Protein AF-A0A950HJH1-F1 (afdb_monomer_lite)

Radius of gyration: 11.22 Å; chains: 1; bounding box: 28×22×28 Å

pLDDT: mean 95.57, std 3.1, range [79.56, 98.56]

Secondary structure (DSSP, 8-state):
--------HHHHHHHHHHHHHHT---HHHHHHHHHHHHTT-PEEES-HHHHHHHHHTSSS---EEE-

Structure (mmCIF, N/CA/C/O backbone):
data_AF-A0A950HJH1-F1
#
_entry.id   AF-A0A950HJH1-F1
#
loop_
_atom_site.group_PDB
_atom_site.id
_atom_site.type_symbol
_atom_site.label_atom_id
_atom_site.label_alt_id
_atom_site.label_comp_id
_atom_site.label_asym_id
_atom_site.label_entity_id
_atom_site.label_seq_id
_atom_site.pdbx_PDB_ins_code
_atom_site.Cartn_x
_atom_site.Cartn_y
_atom_site.Cartn_z
_atom_site.occupancy
_atom_site.B_iso_or_equiv
_atom_site.auth_seq_id
_atom_site.auth_comp_id
_atom_site.auth_asym_id
_atom_site.auth_atom_id
_atom_site.pdbx_PDB_model_num
ATOM 1 N N . MET A 1 1 ? 17.350 -10.569 4.229 1.00 79.56 1 MET A N 1
ATOM 2 C CA . MET A 1 1 ? 18.014 -9.649 3.277 1.00 79.56 1 MET A CA 1
ATOM 3 C C . MET A 1 1 ? 16.937 -8.833 2.583 1.00 79.56 1 MET A C 1
ATOM 5 O O . MET A 1 1 ? 15.945 -9.427 2.184 1.00 79.56 1 MET A O 1
ATOM 9 N N . CYS A 1 2 ? 17.088 -7.511 2.499 1.00 90.44 2 CYS A N 1
ATOM 10 C CA . CYS A 1 2 ? 16.128 -6.618 1.839 1.00 90.44 2 CYS A CA 1
ATOM 11 C C . CYS A 1 2 ? 16.575 -6.339 0.395 1.00 90.44 2 CYS A C 1
ATOM 13 O O . CYS A 1 2 ? 17.776 -6.300 0.124 1.00 90.44 2 CYS A O 1
ATOM 15 N N . ARG A 1 3 ? 15.621 -6.148 -0.523 1.00 92.12 3 ARG A N 1
ATOM 16 C CA . ARG A 1 3 ? 15.873 -5.760 -1.917 1.00 92.12 3 ARG A CA 1
ATOM 17 C C . ARG A 1 3 ? 15.093 -4.486 -2.221 1.00 92.12 3 ARG A C 1
ATOM 19 O O . ARG A 1 3 ? 13.874 -4.484 -2.085 1.00 92.12 3 ARG A O 1
ATOM 26 N N . ALA A 1 4 ? 15.786 -3.444 -2.671 1.00 91.50 4 ALA A N 1
ATOM 27 C CA . ALA A 1 4 ? 15.137 -2.241 -3.180 1.00 91.50 4 ALA A CA 1
ATOM 28 C C . ALA A 1 4 ? 14.423 -2.537 -4.509 1.00 91.50 4 ALA A C 1
ATOM 30 O O . ALA A 1 4 ? 14.938 -3.282 -5.347 1.00 91.50 4 ALA A O 1
ATOM 31 N N . ILE A 1 5 ? 13.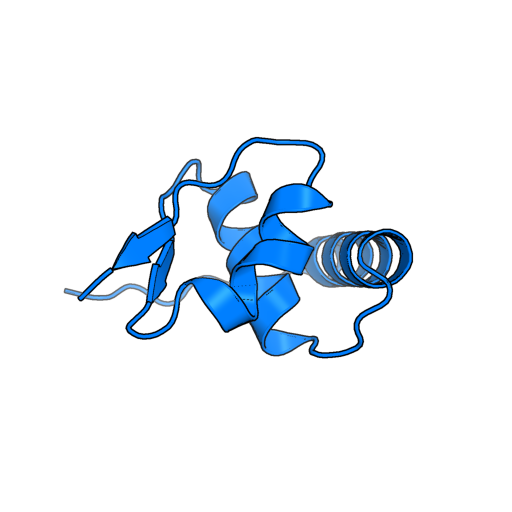243 -1.954 -4.689 1.00 89.62 5 ILE A N 1
ATOM 32 C CA . ILE A 1 5 ? 12.412 -2.103 -5.886 1.00 89.62 5 ILE A CA 1
ATOM 33 C C . ILE A 1 5 ? 12.380 -0.756 -6.616 1.00 89.62 5 ILE A C 1
ATOM 35 O O . ILE A 1 5 ? 12.388 0.297 -5.984 1.00 89.62 5 ILE A O 1
ATOM 39 N N . HIS A 1 6 ? 12.395 -0.788 -7.949 1.00 89.81 6 HIS A N 1
ATOM 40 C CA . HIS A 1 6 ? 12.308 0.407 -8.787 1.00 89.81 6 HIS A CA 1
ATOM 41 C C . HIS A 1 6 ? 10.847 0.826 -9.002 1.00 89.81 6 HIS A C 1
ATOM 43 O O . HIS A 1 6 ? 10.021 -0.024 -9.316 1.00 89.81 6 HIS A O 1
ATOM 49 N N . PHE A 1 7 ? 10.557 2.128 -8.905 1.00 90.38 7 PHE A N 1
ATOM 50 C CA . PHE A 1 7 ? 9.248 2.711 -9.223 1.00 90.38 7 PHE A CA 1
ATOM 51 C C . PHE A 1 7 ? 9.267 3.396 -10.596 1.00 90.38 7 PHE A C 1
ATOM 53 O O . PHE A 1 7 ? 9.791 4.509 -10.713 1.00 90.38 7 PHE A O 1
ATOM 60 N N . PRO A 1 8 ? 8.720 2.754 -11.645 1.00 89.62 8 PRO A N 1
ATOM 61 C CA . PRO A 1 8 ? 8.542 3.388 -12.945 1.00 89.62 8 PRO A CA 1
ATOM 62 C C . PRO A 1 8 ? 7.427 4.443 -12.911 1.00 89.62 8 PRO A C 1
ATOM 64 O O . PRO A 1 8 ? 6.596 4.480 -12.007 1.00 89.62 8 PRO A O 1
ATOM 67 N N . THR A 1 9 ? 7.342 5.270 -13.956 1.00 90.81 9 THR A N 1
ATOM 68 C CA . THR A 1 9 ? 6.310 6.318 -14.090 1.00 90.81 9 THR A CA 1
ATOM 69 C C . THR A 1 9 ? 4.883 5.783 -13.937 1.00 90.81 9 THR A C 1
ATOM 71 O O . THR A 1 9 ? 4.043 6.453 -13.349 1.00 90.81 9 THR A O 1
ATOM 74 N N . LYS A 1 10 ? 4.615 4.547 -14.385 1.00 92.62 10 LYS A N 1
ATOM 75 C CA . LYS A 1 10 ? 3.313 3.889 -14.202 1.00 92.62 10 LYS A CA 1
ATOM 76 C C . LYS A 1 10 ? 2.899 3.803 -12.725 1.00 92.62 10 LYS A C 1
ATOM 78 O O . LYS A 1 10 ? 1.735 4.044 -12.415 1.00 92.62 10 LYS A O 1
ATOM 83 N N . THR A 1 11 ? 3.843 3.523 -11.827 1.00 94.19 11 THR A N 1
ATOM 84 C CA . THR A 1 11 ? 3.591 3.459 -10.383 1.00 94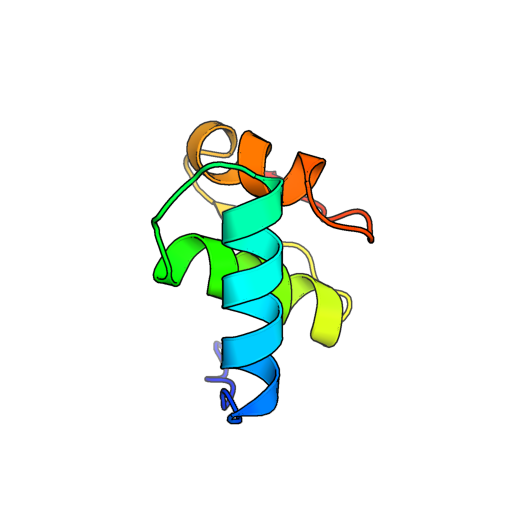.19 11 THR A CA 1
ATOM 85 C C . THR A 1 11 ? 3.126 4.815 -9.852 1.00 94.19 11 THR A C 1
ATOM 87 O O . THR A 1 11 ? 2.236 4.859 -9.011 1.00 94.19 11 THR A O 1
ATOM 90 N N . ALA A 1 12 ? 3.644 5.932 -10.380 1.00 95.25 12 ALA A N 1
ATOM 91 C CA . ALA A 1 12 ? 3.200 7.269 -9.977 1.00 95.25 12 ALA A CA 1
ATOM 92 C C . ALA A 1 12 ? 1.723 7.526 -10.331 1.00 95.25 12 ALA A C 1
ATOM 94 O O . ALA A 1 12 ? 0.978 8.063 -9.510 1.00 95.25 12 ALA A O 1
ATOM 95 N N . ASP A 1 13 ? 1.274 7.087 -11.510 1.00 97.00 13 ASP A N 1
ATOM 96 C CA . ASP A 1 13 ? -0.133 7.201 -11.912 1.00 97.00 13 ASP A CA 1
ATOM 97 C C . ASP A 1 13 ? -1.053 6.334 -11.037 1.00 97.00 13 ASP A C 1
ATOM 99 O O . ASP A 1 13 ? -2.150 6.760 -10.663 1.00 97.00 13 ASP A O 1
ATOM 103 N N . ASP A 1 14 ? -0.620 5.112 -10.711 1.00 97.31 14 ASP A N 1
ATOM 104 C CA . ASP A 1 14 ? -1.364 4.192 -9.843 1.00 97.31 14 ASP A CA 1
ATOM 105 C C . ASP A 1 14 ? -1.452 4.721 -8.400 1.00 97.31 14 ASP A C 1
ATOM 107 O O . ASP A 1 14 ? -2.523 4.667 -7.788 1.00 97.31 14 ASP A O 1
ATOM 111 N N . VAL A 1 15 ? -0.378 5.336 -7.894 1.00 97.94 15 VAL A N 1
ATOM 112 C CA . VAL A 1 15 ? -0.356 6.049 -6.607 1.00 97.94 15 VAL A CA 1
ATOM 113 C C . VAL A 1 15 ? -1.336 7.217 -6.605 1.00 97.94 15 VAL A C 1
ATOM 115 O O . VAL A 1 15 ? -2.161 7.319 -5.699 1.00 97.94 15 VAL A O 1
ATOM 118 N N . GLY A 1 16 ? -1.307 8.070 -7.632 1.00 98.00 16 GLY A N 1
ATOM 119 C CA . GLY A 1 16 ? -2.228 9.204 -7.740 1.00 98.00 16 GLY A CA 1
ATOM 120 C C . GLY A 1 16 ? -3.696 8.770 -7.760 1.00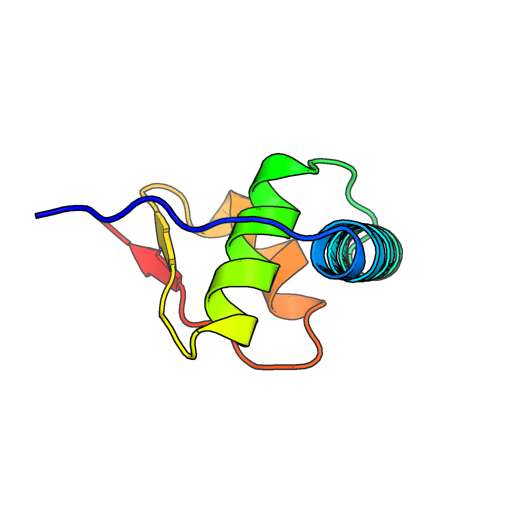 98.00 16 GLY A C 1
ATOM 121 O O . GLY A 1 16 ? -4.531 9.361 -7.072 1.00 98.00 16 GLY A O 1
ATOM 122 N N . ARG A 1 17 ? -4.012 7.691 -8.489 1.00 98.00 17 ARG A N 1
ATOM 123 C CA . ARG A 1 17 ? -5.356 7.092 -8.485 1.00 98.00 17 ARG A CA 1
ATOM 124 C C . ARG A 1 17 ? -5.750 6.577 -7.105 1.00 98.00 17 ARG A C 1
ATOM 126 O O . ARG A 1 17 ? -6.870 6.838 -6.671 1.00 98.00 17 ARG A O 1
ATOM 133 N N . LEU A 1 18 ? -4.854 5.869 -6.418 1.00 98.44 18 LEU A N 1
ATOM 134 C CA . LEU A 1 18 ? -5.130 5.355 -5.079 1.00 98.44 18 LEU A CA 1
ATOM 135 C C . LEU A 1 18 ? -5.406 6.491 -4.088 1.00 98.44 18 LEU A C 1
ATOM 137 O O . LEU A 1 18 ? -6.404 6.421 -3.378 1.00 98.44 18 LEU A O 1
ATOM 141 N N . LEU A 1 19 ? -4.591 7.548 -4.104 1.00 98.56 19 LEU A N 1
ATOM 142 C CA . LEU A 1 19 ? -4.772 8.740 -3.267 1.00 98.56 19 LEU A CA 1
ATOM 143 C C . LEU A 1 19 ? -6.115 9.433 -3.521 1.00 98.56 19 LEU A C 1
ATOM 145 O O . LEU A 1 19 ? -6.831 9.784 -2.583 1.00 98.56 19 LEU A O 1
ATOM 149 N N . ALA A 1 20 ? -6.491 9.586 -4.794 1.00 98.38 20 ALA A N 1
ATOM 150 C CA . ALA A 1 20 ? -7.777 10.166 -5.162 1.00 98.38 20 ALA A CA 1
ATOM 151 C C . ALA A 1 20 ? -8.959 9.329 -4.641 1.00 98.38 20 ALA A C 1
ATOM 153 O O . ALA A 1 20 ? -9.943 9.894 -4.167 1.00 98.38 20 ALA A O 1
ATOM 154 N N . ARG A 1 21 ? -8.862 7.992 -4.690 1.00 98.19 21 ARG A N 1
ATOM 155 C CA . ARG A 1 21 ? -9.905 7.089 -4.172 1.00 98.19 21 ARG A CA 1
ATOM 156 C C . ARG A 1 21 ? -9.956 7.049 -2.646 1.00 98.19 21 ARG A C 1
ATOM 158 O O . ARG A 1 21 ? -11.045 6.995 -2.083 1.00 98.19 21 ARG A O 1
ATOM 165 N N . SER A 1 22 ? -8.805 7.052 -1.977 1.00 98.06 22 SER A N 1
ATOM 166 C CA . SER A 1 22 ? -8.726 7.013 -0.512 1.00 98.06 22 SER A CA 1
ATOM 167 C C . SER A 1 22 ? -9.060 8.356 0.139 1.00 98.06 22 SER A C 1
ATOM 169 O O . SER A 1 22 ? -9.344 8.397 1.339 1.00 98.06 22 SER A O 1
ATOM 171 N N . GLY A 1 23 ? -8.999 9.455 -0.621 1.00 97.88 23 GLY A N 1
ATOM 172 C CA . GLY A 1 23 ? -9.123 10.811 -0.091 1.00 97.88 23 GLY A CA 1
ATOM 173 C C . GLY A 1 23 ? -7.960 11.190 0.831 1.00 97.88 23 GLY A C 1
ATOM 174 O O . GLY A 1 23 ? -8.151 11.957 1.774 1.00 97.88 23 GLY A O 1
ATOM 175 N N . THR A 1 24 ? -6.774 10.617 0.606 1.00 97.25 24 THR A N 1
ATOM 176 C CA . THR A 1 24 ? -5.547 10.900 1.371 1.00 97.25 24 THR A CA 1
ATOM 177 C C . THR A 1 24 ? -4.478 11.522 0.468 1.00 97.25 24 THR A C 1
ATOM 179 O O . THR A 1 24 ? -4.662 11.629 -0.742 1.00 97.25 24 THR A O 1
ATOM 182 N N . SER A 1 25 ? -3.362 11.978 1.046 1.00 97.12 25 SER A N 1
ATOM 183 C CA . SER A 1 25 ? -2.305 12.690 0.307 1.00 97.12 25 SER A CA 1
ATOM 184 C C . SER A 1 25 ? -0.885 12.187 0.581 1.00 97.12 25 SER A C 1
ATOM 186 O O . SER A 1 25 ? 0.064 12.778 0.070 1.00 97.12 25 SER A O 1
ATOM 188 N N . ASP A 1 26 ? -0.716 11.130 1.382 1.00 97.50 26 ASP A N 1
ATOM 189 C CA . ASP A 1 26 ? 0.609 10.567 1.651 1.00 97.50 26 ASP A CA 1
ATOM 190 C C . ASP A 1 26 ? 1.064 9.667 0.495 1.00 97.50 26 ASP A C 1
ATOM 192 O O . ASP A 1 26 ? 0.634 8.520 0.343 1.00 97.50 26 ASP A O 1
ATOM 196 N N . VAL A 1 27 ? 1.932 10.223 -0.348 1.00 96.88 27 VAL A N 1
ATOM 197 C CA . VAL A 1 27 ? 2.468 9.543 -1.529 1.00 96.88 27 VAL A CA 1
ATOM 198 C C . VAL A 1 27 ? 3.344 8.343 -1.180 1.00 96.88 27 VAL A C 1
ATOM 200 O O . VAL A 1 27 ? 3.401 7.408 -1.975 1.00 96.88 27 VAL A O 1
ATOM 203 N N . VAL A 1 28 ? 4.022 8.350 -0.029 1.00 95.50 28 VAL A N 1
ATOM 204 C CA . VAL A 1 28 ? 4.934 7.266 0.359 1.00 95.50 28 VAL A CA 1
ATOM 205 C C . VAL A 1 28 ? 4.114 6.055 0.775 1.00 95.50 28 VAL A C 1
ATOM 207 O O . VAL A 1 28 ? 4.328 4.965 0.241 1.00 95.50 28 VAL A O 1
ATOM 210 N N . ASP A 1 29 ? 3.114 6.260 1.628 1.00 96.94 29 ASP A N 1
ATOM 211 C CA . ASP A 1 29 ? 2.223 5.188 2.073 1.00 96.94 29 ASP A CA 1
ATOM 212 C C . ASP A 1 29 ? 1.437 4.585 0.906 1.00 96.94 29 ASP A C 1
ATOM 214 O O . ASP A 1 29 ? 1.341 3.363 0.761 1.00 96.94 29 ASP A O 1
ATOM 218 N N . ALA A 1 30 ? 0.917 5.430 0.013 1.00 97.75 30 ALA A N 1
ATOM 219 C CA . ALA A 1 30 ? 0.225 4.955 -1.179 1.00 97.75 30 ALA A CA 1
ATOM 220 C C . ALA A 1 30 ? 1.153 4.141 -2.095 1.00 97.75 30 ALA A C 1
ATOM 222 O O . ALA A 1 30 ? 0.733 3.117 -2.636 1.00 97.75 30 ALA A O 1
ATOM 223 N N . ALA A 1 31 ? 2.418 4.543 -2.239 1.00 96.94 31 ALA A N 1
ATOM 224 C CA . ALA A 1 31 ? 3.381 3.804 -3.048 1.00 96.94 31 ALA A CA 1
ATOM 225 C C . ALA A 1 31 ? 3.748 2.443 -2.438 1.00 96.94 31 ALA A C 1
ATOM 227 O O . ALA A 1 31 ? 3.925 1.477 -3.180 1.00 96.94 31 ALA A O 1
ATOM 228 N N . VAL A 1 32 ? 3.783 2.328 -1.106 1.00 96.31 32 VAL A N 1
ATOM 229 C CA . VAL A 1 32 ? 3.946 1.037 -0.415 1.00 96.31 32 VAL A CA 1
ATOM 230 C C . VAL A 1 32 ? 2.786 0.093 -0.739 1.00 96.31 32 VAL A C 1
ATOM 232 O O . VAL A 1 32 ? 3.018 -1.073 -1.066 1.00 96.31 32 VAL A O 1
ATOM 235 N N . ILE A 1 33 ? 1.547 0.591 -0.708 1.00 97.75 33 ILE A N 1
ATOM 236 C CA . ILE A 1 33 ? 0.355 -0.203 -1.046 1.00 97.75 33 ILE A CA 1
ATOM 237 C C . ILE A 1 33 ? 0.372 -0.639 -2.516 1.00 97.75 33 ILE A C 1
ATOM 239 O O . ILE A 1 33 ? 0.138 -1.811 -2.807 1.00 97.75 33 ILE A O 1
ATOM 243 N N . VAL A 1 34 ? 0.696 0.268 -3.443 1.00 97.31 34 VAL A N 1
ATOM 244 C CA . VAL A 1 34 ? 0.797 -0.063 -4.875 1.00 97.31 34 VAL A CA 1
ATOM 245 C C . VAL A 1 34 ? 1.887 -1.108 -5.124 1.00 97.31 34 VAL A C 1
ATOM 247 O O . VAL A 1 34 ? 1.626 -2.100 -5.801 1.00 97.31 34 VAL A O 1
ATOM 250 N N . ALA A 1 35 ? 3.068 -0.956 -4.520 1.00 95.81 35 ALA A N 1
ATOM 251 C CA . ALA A 1 35 ? 4.150 -1.929 -4.653 1.00 95.81 35 ALA A CA 1
ATOM 252 C C . ALA A 1 35 ? 3.756 -3.315 -4.113 1.00 95.81 35 ALA A C 1
ATOM 254 O O . ALA A 1 35 ? 4.084 -4.337 -4.717 1.00 95.81 35 ALA A O 1
ATOM 255 N N . ALA A 1 36 ? 3.025 -3.368 -2.995 1.00 96.44 36 ALA A N 1
ATOM 256 C CA . ALA A 1 36 ? 2.530 -4.626 -2.444 1.00 96.44 36 ALA A CA 1
ATOM 257 C C . ALA A 1 36 ? 1.581 -5.343 -3.418 1.00 96.44 36 ALA A C 1
ATOM 259 O O . ALA A 1 36 ? 1.703 -6.552 -3.612 1.00 96.44 36 ALA A O 1
ATOM 260 N N . ILE A 1 37 ? 0.696 -4.597 -4.087 1.00 96.50 37 ILE A N 1
ATOM 261 C CA . ILE A 1 37 ? -0.212 -5.136 -5.109 1.00 96.50 37 ILE A CA 1
ATOM 262 C C . ILE A 1 37 ? 0.575 -5.636 -6.326 1.00 96.50 37 ILE A C 1
ATOM 264 O O . ILE A 1 37 ? 0.397 -6.781 -6.739 1.00 96.50 37 ILE A O 1
ATOM 268 N N . GLU A 1 38 ? 1.476 -4.815 -6.875 1.00 94.94 38 GLU A N 1
ATOM 269 C CA . GLU A 1 38 ? 2.273 -5.154 -8.068 1.00 94.94 38 GLU A CA 1
ATOM 270 C C . GLU A 1 38 ? 3.134 -6.410 -7.870 1.00 94.94 38 GLU A C 1
ATOM 272 O O . GLU A 1 38 ? 3.366 -7.171 -8.812 1.00 94.94 38 GLU A O 1
ATOM 277 N N . HIS A 1 39 ? 3.589 -6.648 -6.640 1.00 93.81 39 HIS A N 1
ATOM 278 C CA . HIS A 1 39 ? 4.437 -7.785 -6.292 1.00 93.81 39 HIS A CA 1
ATOM 279 C C . HIS A 1 39 ? 3.704 -8.936 -5.595 1.00 93.81 39 HIS A C 1
ATOM 281 O O . HIS A 1 39 ? 4.364 -9.901 -5.204 1.00 93.81 39 HIS A O 1
ATOM 287 N N . ASN A 1 40 ? 2.374 -8.865 -5.460 1.00 95.19 40 ASN A N 1
ATOM 288 C CA . ASN A 1 40 ? 1.561 -9.845 -4.734 1.00 95.19 40 ASN A CA 1
ATOM 289 C C . ASN A 1 40 ? 2.135 -10.160 -3.334 1.00 95.19 40 ASN A C 1
ATOM 291 O O . ASN A 1 40 ? 2.377 -11.315 -2.973 1.00 95.19 40 ASN A O 1
ATOM 295 N N . ALA A 1 41 ? 2.425 -9.103 -2.577 1.00 95.62 41 ALA A N 1
ATOM 296 C CA . ALA A 1 41 ? 3.097 -9.151 -1.286 1.00 95.62 41 ALA A CA 1
ATOM 297 C C . ALA A 1 41 ? 2.218 -8.583 -0.160 1.00 95.62 41 ALA A C 1
ATOM 299 O O . ALA A 1 41 ? 1.269 -7.836 -0.389 1.00 95.62 41 ALA A O 1
ATOM 300 N N . ALA A 1 42 ? 2.565 -8.926 1.081 1.00 96.75 42 ALA A N 1
ATOM 301 C CA . ALA A 1 42 ? 2.017 -8.283 2.270 1.00 96.75 42 ALA A CA 1
ATOM 302 C C . ALA A 1 42 ? 2.835 -7.035 2.642 1.00 96.75 42 ALA A C 1
ATOM 304 O O . ALA A 1 42 ? 4.035 -6.969 2.361 1.00 96.75 42 ALA A O 1
ATOM 305 N N . VAL A 1 43 ? 2.204 -6.082 3.330 1.00 97.44 43 VAL A N 1
ATOM 306 C CA . VAL A 1 43 ? 2.883 -4.929 3.935 1.00 97.44 43 VAL A CA 1
ATOM 307 C C . VAL A 1 43 ? 3.105 -5.200 5.413 1.00 97.44 43 VAL A C 1
ATOM 309 O O . VAL A 1 43 ? 2.164 -5.494 6.144 1.00 97.44 43 VAL A O 1
ATOM 312 N N . LEU A 1 44 ? 4.354 -5.083 5.850 1.00 97.19 44 LEU A N 1
ATOM 313 C CA . LEU A 1 44 ? 4.740 -5.161 7.253 1.00 97.19 44 LEU A CA 1
ATOM 314 C C . LEU A 1 44 ? 4.791 -3.743 7.834 1.00 97.19 44 LEU A C 1
ATOM 316 O O . LEU A 1 44 ? 5.555 -2.920 7.333 1.00 97.19 44 LEU A O 1
ATOM 320 N N . THR A 1 45 ? 3.996 -3.449 8.861 1.00 96.44 45 THR A N 1
ATOM 321 C CA . THR A 1 45 ? 3.936 -2.116 9.488 1.00 96.44 45 THR A CA 1
ATOM 322 C C . THR A 1 45 ? 3.713 -2.225 10.994 1.00 96.44 45 THR A C 1
ATOM 324 O O . THR A 1 45 ? 2.967 -3.088 11.447 1.00 96.44 45 THR A O 1
ATOM 327 N N . SER A 1 46 ? 4.322 -1.342 11.783 1.00 97.31 46 SER A N 1
ATOM 328 C CA . SER A 1 46 ? 4.030 -1.236 13.219 1.00 97.31 46 SER A CA 1
ATOM 329 C C . SER A 1 46 ? 2.685 -0.561 13.500 1.00 97.31 46 SER A C 1
ATOM 331 O O . SER A 1 46 ? 2.122 -0.743 14.576 1.00 97.31 46 SER A O 1
ATOM 333 N N . ASP A 1 47 ? 2.151 0.203 12.539 1.00 95.44 47 ASP A N 1
ATOM 334 C CA . ASP A 1 47 ? 0.825 0.812 12.632 1.00 95.44 47 ASP A CA 1
ATOM 335 C C . ASP A 1 47 ? -0.021 0.470 11.390 1.00 95.44 47 ASP A C 1
ATOM 337 O O . ASP A 1 47 ? 0.136 1.068 10.322 1.00 95.44 47 ASP A O 1
ATOM 341 N N . PRO A 1 48 ? -0.925 -0.522 11.478 1.00 96.00 48 PRO A N 1
ATOM 342 C CA . PRO A 1 48 ? -1.815 -0.854 10.370 1.00 96.00 48 PRO A CA 1
ATOM 343 C C . PRO A 1 48 ? -2.922 0.188 10.158 1.00 96.00 48 PRO A C 1
ATOM 345 O O . PRO A 1 48 ? -3.546 0.187 9.095 1.00 96.00 48 PRO A O 1
ATOM 348 N N . LYS A 1 49 ? -3.205 1.060 11.138 1.00 94.56 49 LYS A N 1
ATOM 349 C CA . LYS A 1 49 ? -4.287 2.050 11.022 1.00 94.56 49 LYS A CA 1
ATOM 350 C C . LYS A 1 49 ? -3.929 3.153 10.038 1.00 94.56 49 LYS A C 1
ATOM 352 O O . LYS A 1 49 ? -4.818 3.594 9.309 1.00 94.56 49 LYS A O 1
ATOM 357 N N . ASP A 1 50 ? -2.653 3.522 9.972 1.00 94.44 50 ASP A N 1
ATOM 358 C CA . ASP A 1 50 ? -2.143 4.522 9.027 1.00 94.44 50 ASP A CA 1
ATOM 359 C C . ASP A 1 50 ? -2.395 4.098 7.573 1.00 94.44 50 ASP A C 1
ATOM 361 O O . ASP A 1 50 ? -2.826 4.891 6.736 1.00 94.44 50 ASP A O 1
ATOM 365 N N . LEU A 1 51 ? -2.271 2.798 7.294 1.00 97.50 51 LEU A N 1
ATOM 366 C CA . LEU A 1 51 ? -2.447 2.242 5.952 1.00 97.50 51 LEU A CA 1
ATOM 367 C C . LEU A 1 51 ? -3.873 1.758 5.654 1.00 97.50 51 LEU A C 1
ATOM 369 O O . LEU A 1 51 ? -4.206 1.490 4.497 1.00 97.50 51 LEU A O 1
ATOM 373 N N . ALA A 1 52 ? -4.744 1.654 6.662 1.00 95.75 52 ALA A N 1
ATOM 374 C CA . ALA A 1 52 ? -6.054 1.014 6.528 1.00 95.75 52 ALA A CA 1
ATOM 375 C C . ALA A 1 52 ? -6.959 1.690 5.486 1.00 95.75 52 ALA A C 1
ATOM 377 O O . ALA A 1 52 ? -7.655 1.005 4.731 1.00 95.75 52 ALA A O 1
ATOM 378 N N . LYS A 1 53 ? -6.940 3.030 5.410 1.00 97.50 53 LYS A N 1
ATOM 379 C CA . LYS A 1 53 ? -7.732 3.780 4.418 1.00 97.50 53 LYS A CA 1
ATOM 380 C C . LYS A 1 53 ? -7.265 3.511 2.991 1.00 97.50 53 LYS A C 1
ATOM 382 O O . LYS A 1 53 ? -8.097 3.326 2.108 1.00 97.50 53 LYS A O 1
ATOM 387 N N . LEU A 1 54 ? -5.952 3.463 2.775 1.00 98.44 54 LEU A N 1
ATOM 388 C CA . LEU A 1 54 ? -5.366 3.159 1.471 1.00 98.44 54 LEU A CA 1
ATOM 389 C C . LEU A 1 54 ? -5.650 1.707 1.074 1.00 98.44 54 LEU A C 1
ATOM 391 O O . LEU A 1 54 ? -6.153 1.469 -0.018 1.00 98.44 54 LEU A O 1
ATOM 395 N N . ALA A 1 55 ? -5.418 0.748 1.974 1.00 97.50 55 ALA A N 1
ATOM 396 C CA . ALA A 1 55 ? -5.692 -0.666 1.721 1.00 97.50 55 ALA A CA 1
ATOM 397 C C . ALA A 1 55 ? -7.177 -0.930 1.407 1.00 97.50 55 ALA A C 1
ATOM 399 O O . ALA A 1 55 ? -7.487 -1.722 0.523 1.00 97.50 55 ALA A O 1
ATOM 400 N N . SER A 1 56 ? -8.097 -0.227 2.077 1.00 97.44 56 SER A N 1
ATOM 401 C 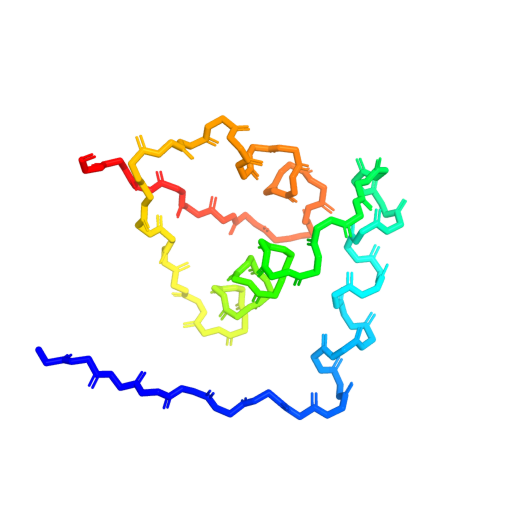CA . SER A 1 56 ? -9.543 -0.345 1.820 1.00 97.44 56 SER A CA 1
ATOM 402 C C . SER A 1 56 ? -9.982 0.298 0.498 1.00 97.44 56 SER A C 1
ATOM 404 O O . SER A 1 56 ? -11.006 -0.088 -0.055 1.00 97.44 56 SER A O 1
ATOM 406 N N . ALA A 1 57 ? -9.235 1.287 -0.001 1.00 97.81 57 ALA A N 1
ATOM 407 C CA . ALA A 1 57 ? -9.502 1.975 -1.266 1.00 97.81 57 ALA A CA 1
ATOM 408 C C . ALA A 1 57 ? -8.774 1.344 -2.469 1.00 97.81 57 ALA A C 1
ATOM 410 O O . ALA A 1 57 ? -8.872 1.846 -3.595 1.00 97.81 57 ALA A O 1
ATOM 411 N N . ALA A 1 58 ? -7.991 0.289 -2.245 1.00 96.56 58 ALA A N 1
ATOM 412 C CA . ALA A 1 58 ? -7.327 -0.457 -3.298 1.00 96.56 58 ALA A CA 1
ATOM 413 C C . ALA A 1 58 ? -8.315 -1.392 -4.011 1.00 96.56 58 ALA A C 1
ATOM 415 O O . ALA A 1 58 ? -9.168 -2.010 -3.384 1.00 96.56 58 ALA A O 1
ATOM 416 N N . ASP A 1 59 ? -8.157 -1.536 -5.327 1.00 92.44 59 ASP A N 1
ATOM 417 C CA . ASP A 1 59 ? -8.973 -2.460 -6.129 1.00 92.44 59 ASP A CA 1
ATOM 418 C C . ASP A 1 59 ? -8.615 -3.939 -5.872 1.00 92.44 59 ASP A C 1
ATOM 420 O O . ASP A 1 59 ? -9.354 -4.842 -6.261 1.00 92.44 59 ASP A O 1
ATOM 424 N N . TYR A 1 60 ? -7.482 -4.188 -5.207 1.00 94.62 60 TYR A N 1
ATOM 425 C CA . TYR A 1 60 ? -6.977 -5.511 -4.852 1.00 94.62 60 TYR A CA 1
ATOM 426 C C . TYR A 1 60 ? -6.740 -5.597 -3.341 1.00 94.62 60 TYR A C 1
ATOM 428 O O . TYR A 1 60 ? -6.268 -4.623 -2.748 1.00 94.62 60 TYR A O 1
ATOM 436 N N . PRO A 1 61 ? -7.029 -6.748 -2.707 1.00 93.56 61 PRO A N 1
ATOM 437 C CA . PRO A 1 61 ? -6.795 -6.924 -1.283 1.00 93.56 61 PRO A CA 1
ATOM 438 C C . PRO A 1 61 ? -5.302 -6.828 -0.963 1.00 93.56 61 PRO A C 1
ATOM 440 O O . PRO A 1 61 ? -4.472 -7.456 -1.619 1.00 93.56 61 PRO A O 1
ATOM 443 N N . VAL A 1 62 ? -4.974 -6.077 0.088 1.00 97.12 62 VAL A N 1
ATOM 444 C CA . VAL A 1 62 ? -3.610 -5.959 0.612 1.00 97.12 62 VAL A CA 1
ATOM 445 C C . VAL A 1 62 ? -3.577 -6.470 2.043 1.00 97.12 62 VAL A C 1
ATOM 447 O O . VAL A 1 62 ? -4.326 -6.008 2.904 1.00 97.12 62 VAL A O 1
ATOM 450 N N . HIS A 1 63 ? -2.700 -7.436 2.302 1.00 96.75 63 HIS A N 1
ATOM 451 C CA . HIS A 1 63 ? -2.503 -7.978 3.639 1.00 96.75 63 HIS A CA 1
ATOM 452 C C . HIS A 1 63 ? -1.579 -7.064 4.442 1.00 96.75 63 HIS A C 1
ATOM 454 O O . HIS A 1 63 ? -0.404 -6.925 4.108 1.00 96.75 63 HIS A O 1
ATOM 460 N N . LEU A 1 64 ? -2.107 -6.467 5.510 1.00 97.50 64 LEU A N 1
ATOM 461 C CA . LEU A 1 64 ? -1.318 -5.722 6.487 1.00 97.50 64 LEU A CA 1
ATOM 462 C C . LEU A 1 64 ? -0.927 -6.663 7.630 1.00 97.50 64 LEU A C 1
ATOM 464 O O . LEU A 1 64 ? -1.792 -7.239 8.291 1.00 97.50 64 LEU A O 1
ATOM 468 N N . LEU A 1 65 ? 0.373 -6.829 7.847 1.00 97.12 65 LEU A N 1
ATOM 469 C CA . LEU A 1 65 ? 0.948 -7.598 8.945 1.00 97.12 65 LEU A CA 1
ATOM 470 C C . LEU A 1 65 ? 1.543 -6.630 9.965 1.00 97.12 65 LEU A C 1
ATOM 472 O O . LEU A 1 65 ? 2.288 -5.721 9.596 1.00 97.12 65 LEU A O 1
ATOM 476 N N . THR A 1 66 ? 1.226 -6.838 11.240 1.0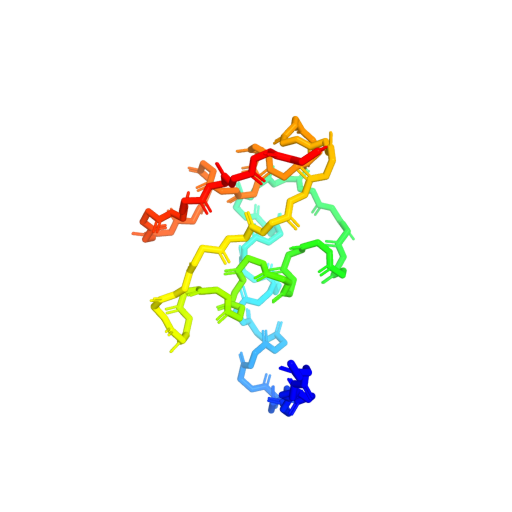0 96.81 66 THR A N 1
ATOM 477 C CA . THR A 1 66 ? 1.715 -5.994 12.334 1.00 96.81 66 THR A CA 1
ATOM 478 C C . THR A 1 66 ? 2.950 -6.593 12.990 1.00 96.81 66 THR A C 1
ATOM 480 O O . THR A 1 66 ? 3.007 -7.810 13.189 1.00 96.81 66 THR A O 1
ATOM 483 N N . VAL A 1 67 ? 3.918 -5.738 13.326 1.00 93.94 67 VAL A N 1
ATOM 484 C CA . VAL A 1 67 ? 5.145 -6.067 14.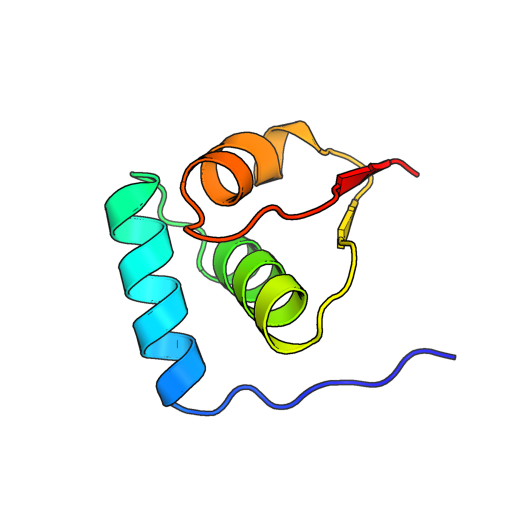077 1.00 93.94 67 VAL A CA 1
ATOM 485 C C . VAL A 1 67 ? 5.329 -5.175 15.285 1.00 93.94 67 VAL A C 1
ATOM 487 O O . VAL A 1 67 ? 4.877 -4.012 15.223 1.00 93.94 67 VAL A O 1
#

Foldseek 3Di:
DDDDDDDDPVLVVQLVQLCVQLVHDPSVLSSQQSVCVVVVHAAEDQDVPVNVSSQVSDPDHHHYHHD

Sequence (67 aa):
MCRAIHFPTKTADDVGRLLARSGTSDVVDAAVIVAAIEHNAAVLTSDPKDLAKLASAADYPVHLLTV